Protein AF-A0A9E5EZ64-F1 (afdb_monomer)

Sequence (72 aa):
KKFAVYVKNDKGNIIKVNFGDPNMEIKRDDPERRKNYRARHNCSSPGPKWKANYWSCKMWSAKSVSDILKKK

Radius of gyration: 12.45 Å; Cα contacts (8 Å, |Δi|>4): 80; chains: 1; bounding box: 28×24×30 Å

Secondary structure (DSSP, 8-state):
--EEEEEE-TTS-EEEEEE--TT-----SSHHHHHHHHHHTTTTS---TTSHHHHHHHHTSSS-HHHHHHT-

pLDDT: mean 87.52, std 7.15, range [53.5, 93.88]

Solvent-accessible surface area (backbone atoms only — not comparable to full-atom values): 4380 Å² total; per-residue (Å²): 105,53,50,76,49,80,28,64,39,98,86,68,48,78,42,78,44,80,40,66,46,71,94,58,78,85,60,44,83,41,65,64,56,25,52,55,50,39,66,76,61,44,48,91,70,36,65,57,82,65,41,65,54,27,52,52,45,56,48,51,34,97,56,52,58,66,60,62,58,69,75,105

Structure (mmCIF, N/CA/C/O backbone):
data_AF-A0A9E5EZ64-F1
#
_entry.id   AF-A0A9E5EZ64-F1
#
loop_
_atom_site.group_PDB
_atom_site.id
_atom_site.type_symbol
_atom_site.label_atom_id
_atom_site.label_alt_id
_atom_site.label_comp_id
_atom_site.label_asym_id
_atom_site.label_entity_id
_atom_site.label_seq_id
_atom_site.pdbx_PDB_ins_code
_atom_site.Cartn_x
_atom_site.Cartn_y
_atom_site.Cartn_z
_atom_site.occupancy
_atom_site.B_iso_or_equiv
_atom_site.auth_seq_id
_atom_site.auth_comp_id
_atom_site.auth_asym_id
_atom_site.auth_atom_id
_atom_site.pdbx_PDB_model_num
ATOM 1 N N . LYS A 1 1 ? 8.532 8.437 8.282 1.00 64.75 1 LYS A N 1
ATOM 2 C CA . LYS A 1 1 ? 7.366 7.746 7.670 1.00 64.75 1 LYS A CA 1
ATOM 3 C C . LYS A 1 1 ? 6.791 8.577 6.525 1.00 64.75 1 LYS A C 1
ATOM 5 O O . LYS A 1 1 ? 6.498 9.740 6.762 1.00 64.75 1 LYS A O 1
ATOM 10 N N . LYS A 1 2 ? 6.567 7.996 5.341 1.00 81.00 2 LYS A N 1
ATOM 11 C CA . LYS A 1 2 ? 6.079 8.734 4.159 1.00 81.00 2 LYS A CA 1
ATOM 12 C C . LYS A 1 2 ? 4.572 9.018 4.187 1.00 81.00 2 LYS A C 1
ATOM 14 O O . LYS A 1 2 ? 4.164 10.146 3.951 1.00 81.00 2 LYS A O 1
ATOM 19 N N . PHE A 1 3 ? 3.734 8.025 4.502 1.00 86.44 3 PHE A N 1
ATOM 20 C CA . PHE A 1 3 ? 2.275 8.217 4.586 1.00 86.44 3 PHE A CA 1
ATOM 21 C C . PHE A 1 3 ? 1.580 7.161 5.463 1.00 86.44 3 PHE A C 1
ATOM 23 O O . PHE A 1 3 ? 2.157 6.131 5.824 1.00 86.44 3 PHE A O 1
ATOM 30 N N . ALA A 1 4 ? 0.342 7.453 5.875 1.00 88.88 4 ALA A N 1
ATOM 31 C CA . ALA A 1 4 ? -0.504 6.601 6.715 1.00 88.88 4 ALA A CA 1
ATOM 32 C C . ALA A 1 4 ? -1.713 6.085 5.939 1.00 88.88 4 ALA A C 1
ATOM 34 O O . ALA A 1 4 ? -2.270 6.825 5.134 1.00 88.88 4 ALA A O 1
ATOM 35 N N . VAL A 1 5 ? -2.198 4.896 6.284 1.00 90.50 5 VAL A N 1
ATOM 36 C CA . VAL A 1 5 ? -3.559 4.480 5.939 1.00 90.50 5 VAL A CA 1
ATOM 37 C C . VAL A 1 5 ? -4.326 4.164 7.214 1.00 90.50 5 VAL A C 1
ATOM 39 O O . VAL A 1 5 ? -3.863 3.380 8.037 1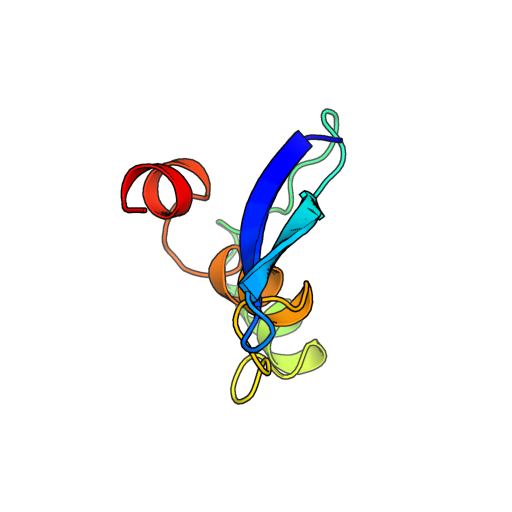.00 90.50 5 VAL A O 1
ATOM 42 N N . TYR A 1 6 ? -5.508 4.756 7.357 1.00 90.81 6 TYR A N 1
ATOM 43 C CA . TYR A 1 6 ? -6.449 4.453 8.433 1.00 90.81 6 TYR A CA 1
ATOM 44 C C . TYR A 1 6 ? -7.512 3.495 7.906 1.00 90.81 6 TYR A C 1
ATOM 46 O O . TYR A 1 6 ? -8.135 3.768 6.880 1.00 90.81 6 TYR A O 1
ATOM 54 N N . VAL A 1 7 ? -7.684 2.344 8.545 1.00 91.12 7 VAL A N 1
ATOM 55 C CA . VAL A 1 7 ? -8.595 1.280 8.105 1.00 91.12 7 VAL A CA 1
ATOM 56 C C . VAL A 1 7 ? -9.353 0.708 9.281 1.00 91.12 7 VAL A C 1
ATOM 58 O O . VAL A 1 7 ? -8.753 0.377 10.294 1.00 91.12 7 VAL A O 1
ATOM 61 N N . LYS A 1 8 ? -10.664 0.545 9.126 1.00 91.00 8 LYS A N 1
ATOM 62 C CA . LYS A 1 8 ? -11.489 -0.170 10.095 1.00 91.00 8 LYS A CA 1
ATOM 63 C C . LYS A 1 8 ? -11.305 -1.678 9.894 1.00 91.00 8 LYS A C 1
ATOM 65 O O . LYS A 1 8 ? -11.323 -2.143 8.753 1.00 91.00 8 LYS A O 1
ATOM 70 N N . ASN A 1 9 ? -11.067 -2.418 10.972 1.00 88.94 9 ASN A N 1
ATOM 71 C CA . ASN A 1 9 ? -11.080 -3.882 10.953 1.00 88.94 9 ASN A CA 1
ATOM 72 C C . ASN A 1 9 ? -12.502 -4.422 11.199 1.00 88.94 9 ASN A C 1
ATOM 74 O O . ASN A 1 9 ? -13.405 -3.659 11.547 1.00 88.94 9 ASN A O 1
ATOM 78 N N . ASP A 1 10 ? -12.688 -5.736 11.079 1.00 88.88 10 ASP A N 1
ATOM 79 C CA . ASP A 1 10 ? -13.992 -6.384 11.311 1.00 88.88 10 ASP A CA 1
ATOM 80 C C . ASP A 1 10 ? -14.523 -6.192 12.739 1.00 88.88 10 ASP A C 1
ATOM 82 O O . ASP A 1 10 ? -15.726 -6.179 12.966 1.00 88.88 10 ASP A O 1
ATOM 86 N N . LYS A 1 11 ? -13.628 -5.967 13.709 1.00 89.88 11 LYS A N 1
ATOM 87 C CA . LYS A 1 11 ? -13.966 -5.667 15.111 1.00 89.88 11 LYS A CA 1
ATOM 88 C C . LYS A 1 11 ? -14.318 -4.192 15.339 1.00 89.88 11 LYS A C 1
ATOM 90 O O . LYS A 1 11 ? -14.380 -3.732 16.473 1.00 89.88 11 LYS A O 1
ATOM 95 N N . GLY A 1 12 ? -14.438 -3.407 14.273 1.00 90.94 12 GLY A N 1
ATOM 96 C CA . GLY A 1 12 ? -14.786 -1.994 14.318 1.00 90.94 12 GLY A CA 1
ATOM 97 C C . GLY A 1 12 ? -13.684 -1.034 14.778 1.00 90.94 12 GLY A C 1
ATOM 98 O O . GLY A 1 12 ? -13.932 0.166 14.861 1.00 90.94 12 GLY A O 1
ATOM 99 N N . ASN A 1 13 ? -12.468 -1.519 15.018 1.00 92.62 13 ASN A N 1
ATOM 100 C CA . ASN A 1 13 ? -11.333 -0.712 15.457 1.00 92.62 13 ASN A CA 1
ATOM 101 C C . ASN A 1 13 ? -10.649 -0.039 14.260 1.00 92.62 13 ASN A C 1
ATOM 103 O O . ASN A 1 13 ? -10.439 -0.672 13.221 1.00 92.62 13 ASN A O 1
ATOM 107 N N . ILE A 1 14 ? -10.242 1.224 14.418 1.00 92.38 14 ILE A N 1
ATOM 108 C CA . ILE A 1 14 ? -9.440 1.938 13.418 1.00 92.38 14 ILE A CA 1
ATOM 109 C C . ILE A 1 14 ? -7.968 1.580 13.613 1.00 92.38 14 ILE A C 1
ATOM 111 O O . ILE A 1 14 ? -7.337 1.949 14.597 1.00 92.38 14 ILE A O 1
ATOM 115 N N . ILE A 1 15 ? -7.403 0.888 12.631 1.00 92.31 15 ILE A N 1
ATOM 116 C CA . ILE A 1 15 ? -5.986 0.555 12.559 1.00 92.31 15 ILE A CA 1
ATOM 117 C C . ILE A 1 15 ? -5.280 1.589 11.687 1.00 92.31 15 ILE A C 1
ATOM 119 O O . ILE A 1 15 ? -5.654 1.828 10.535 1.00 92.31 15 ILE A O 1
ATOM 123 N N . LYS A 1 16 ? -4.221 2.184 12.235 1.00 91.69 16 LYS A N 1
ATOM 124 C CA . LYS A 1 16 ? -3.299 3.056 11.507 1.00 91.69 16 LYS A CA 1
ATOM 125 C C . LYS A 1 16 ? -2.111 2.235 11.022 1.00 91.69 16 LYS A C 1
ATOM 127 O O . LYS A 1 16 ? -1.312 1.763 11.824 1.00 91.69 16 LYS A O 1
ATOM 132 N N . VAL A 1 17 ? -1.966 2.103 9.708 1.00 89.75 17 VAL A N 1
ATOM 133 C CA . VAL A 1 17 ? -0.822 1.431 9.086 1.00 89.75 17 VAL A CA 1
ATOM 134 C C . VAL A 1 17 ? 0.130 2.473 8.514 1.00 89.75 17 VAL A C 1
ATOM 136 O O . VAL A 1 17 ? -0.282 3.406 7.820 1.00 89.75 17 VAL A O 1
ATOM 139 N N . ASN A 1 18 ? 1.412 2.337 8.839 1.00 90.50 18 ASN A N 1
ATOM 140 C CA . ASN A 1 18 ? 2.449 3.290 8.478 1.00 90.50 18 ASN A CA 1
ATOM 141 C C . ASN A 1 18 ? 3.298 2.748 7.324 1.00 90.50 18 ASN A C 1
ATOM 143 O O . ASN A 1 18 ? 3.728 1.602 7.394 1.00 90.50 18 ASN A O 1
ATOM 147 N N . PHE A 1 19 ? 3.570 3.565 6.301 1.00 89.00 19 PHE A N 1
ATOM 148 C CA . PHE A 1 19 ? 4.345 3.134 5.137 1.00 89.00 19 PHE A CA 1
ATOM 149 C C . PHE A 1 19 ? 5.469 4.094 4.770 1.00 89.00 19 PHE A C 1
ATOM 151 O O . PHE A 1 19 ? 5.310 5.320 4.810 1.00 89.00 19 PHE A O 1
ATOM 158 N N . GLY A 1 20 ? 6.568 3.475 4.333 1.00 84.69 20 GLY A N 1
ATOM 159 C CA . GLY A 1 20 ? 7.694 4.109 3.666 1.00 84.69 20 GLY A CA 1
ATOM 160 C C . GLY A 1 20 ? 8.541 5.011 4.552 1.00 84.69 20 GLY A C 1
ATOM 161 O O . GLY A 1 20 ? 8.145 5.433 5.644 1.00 84.69 20 GLY A O 1
ATOM 162 N N . ASP A 1 21 ? 9.693 5.363 4.004 1.00 85.44 21 ASP A N 1
ATOM 163 C CA . ASP A 1 21 ? 10.558 6.415 4.512 1.00 85.44 21 ASP A CA 1
ATOM 164 C C . ASP A 1 21 ? 10.359 7.698 3.674 1.00 85.44 21 ASP A C 1
ATOM 166 O O . ASP A 1 21 ? 10.176 7.580 2.458 1.00 85.44 21 ASP A O 1
ATOM 170 N N . PRO A 1 22 ? 10.319 8.910 4.266 1.00 84.06 22 PRO A N 1
ATOM 171 C CA . PRO A 1 22 ? 10.156 10.157 3.518 1.00 84.06 22 PRO A CA 1
ATOM 172 C C . PRO A 1 22 ? 11.251 10.364 2.470 1.00 84.06 22 PRO A C 1
ATOM 174 O O . PRO A 1 22 ? 10.963 10.898 1.403 1.00 84.06 22 PRO A O 1
ATOM 177 N N . ASN A 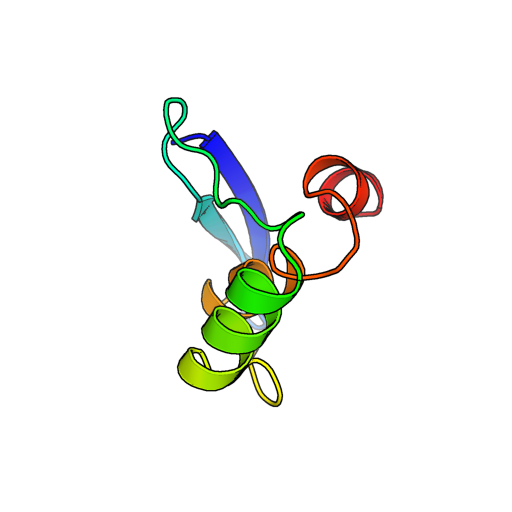1 23 ? 12.460 9.873 2.746 1.00 86.06 23 ASN A N 1
ATOM 178 C CA . ASN A 1 23 ? 13.640 10.052 1.908 1.00 86.06 23 ASN A CA 1
ATOM 179 C C . ASN A 1 23 ? 13.816 8.924 0.882 1.00 86.06 23 ASN A C 1
ATOM 181 O O . ASN A 1 23 ? 14.766 8.942 0.105 1.00 86.06 23 ASN A O 1
ATOM 185 N N . ME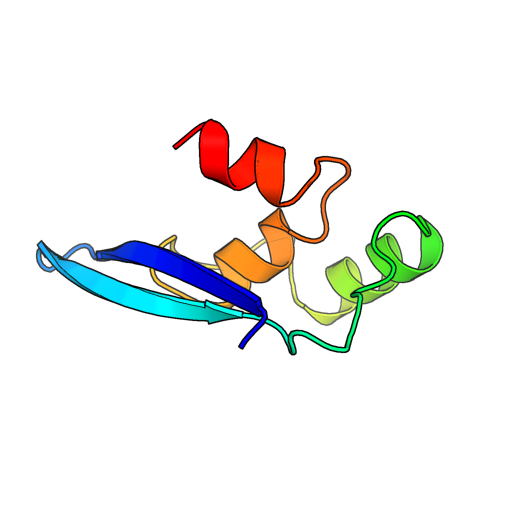T A 1 24 ? 12.915 7.933 0.861 1.00 83.50 24 MET A N 1
ATOM 186 C CA . MET A 1 24 ? 12.996 6.802 -0.062 1.00 83.50 24 MET A CA 1
ATOM 187 C C . MET A 1 24 ? 11.775 6.705 -0.975 1.00 83.50 24 MET A C 1
ATOM 189 O O . MET A 1 24 ? 10.621 6.972 -0.609 1.00 83.50 24 MET A O 1
ATOM 193 N N . GLU A 1 25 ? 12.031 6.253 -2.197 1.00 82.31 25 GLU A N 1
ATOM 194 C CA . GLU A 1 25 ? 11.009 5.913 -3.173 1.00 82.31 25 GLU A CA 1
ATOM 195 C C . GLU A 1 25 ? 11.055 4.425 -3.515 1.00 82.31 25 GLU A C 1
ATOM 197 O O . GLU A 1 25 ? 12.116 3.827 -3.673 1.00 82.31 25 GLU A O 1
ATOM 202 N N . ILE A 1 26 ? 9.873 3.824 -3.643 1.00 80.19 26 ILE A N 1
ATOM 203 C CA . ILE A 1 26 ? 9.713 2.388 -3.887 1.00 80.19 26 ILE A CA 1
ATOM 204 C C . ILE A 1 26 ? 9.913 1.984 -5.358 1.00 80.19 26 ILE A C 1
ATOM 206 O O . ILE A 1 26 ? 9.653 0.837 -5.681 1.00 80.19 26 ILE A O 1
ATOM 210 N N . LYS A 1 27 ? 10.370 2.884 -6.243 1.00 84.94 27 LYS A N 1
ATOM 211 C CA . LYS A 1 27 ? 10.620 2.646 -7.686 1.00 84.94 27 LYS A CA 1
ATOM 212 C C . LYS A 1 27 ? 9.579 1.719 -8.342 1.00 84.94 27 LYS A C 1
ATOM 214 O O . LYS A 1 27 ? 9.907 0.687 -8.921 1.00 84.94 27 LYS A O 1
ATOM 219 N N . ARG A 1 28 ? 8.297 2.033 -8.123 1.00 85.00 28 ARG A N 1
ATOM 220 C CA . ARG A 1 28 ? 7.129 1.225 -8.548 1.00 85.00 28 ARG A CA 1
ATOM 221 C C . ARG A 1 28 ? 6.762 1.417 -10.025 1.00 85.00 28 ARG A C 1
ATOM 223 O O . ARG A 1 28 ? 5.922 0.688 -10.554 1.00 85.00 28 ARG A O 1
ATOM 230 N N . ASP A 1 29 ? 7.294 2.481 -10.609 1.00 85.38 29 ASP A N 1
ATOM 231 C CA . ASP A 1 29 ? 7.259 2.854 -12.019 1.00 85.38 29 ASP A CA 1
ATOM 232 C C . ASP A 1 29 ? 8.040 1.854 -12.876 1.00 85.38 29 ASP A C 1
ATOM 234 O O . ASP A 1 29 ? 7.605 1.529 -13.977 1.00 85.38 29 ASP A O 1
ATOM 238 N N . ASP A 1 30 ? 9.104 1.277 -12.316 1.00 90.69 30 ASP A N 1
ATOM 239 C CA . ASP A 1 30 ? 9.830 0.155 -12.896 1.00 90.69 30 ASP A CA 1
ATOM 240 C C . ASP A 1 30 ? 8.948 -1.122 -12.896 1.00 90.69 30 ASP A C 1
ATOM 242 O O . ASP A 1 30 ? 8.598 -1.666 -11.832 1.00 90.69 30 ASP A O 1
ATOM 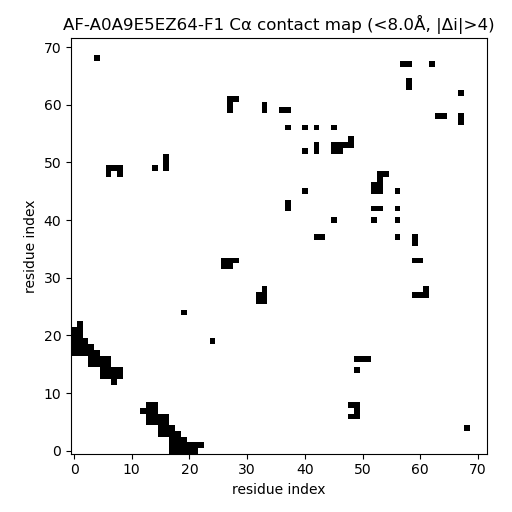246 N N . PRO A 1 31 ? 8.550 -1.621 -14.084 1.00 91.38 31 PRO A N 1
ATOM 247 C CA . PRO A 1 31 ? 7.648 -2.760 -14.200 1.00 91.38 31 PRO A CA 1
ATOM 248 C C . PRO A 1 31 ? 8.281 -4.065 -13.709 1.00 91.38 31 PRO A C 1
ATOM 250 O O . PRO A 1 31 ? 7.555 -4.931 -13.207 1.00 91.38 31 PRO A O 1
ATOM 253 N N . GLU A 1 32 ? 9.602 -4.204 -13.814 1.00 92.88 32 GLU A N 1
ATOM 254 C CA . GLU A 1 32 ? 10.332 -5.388 -13.379 1.00 92.88 32 GLU A CA 1
ATOM 255 C C . GLU A 1 32 ? 10.382 -5.444 -11.852 1.00 92.88 32 GLU A C 1
ATOM 257 O O . GLU A 1 32 ? 9.973 -6.442 -11.250 1.00 92.88 32 GLU A O 1
ATOM 262 N N . ARG A 1 33 ? 10.748 -4.333 -11.200 1.00 92.25 33 ARG A N 1
ATOM 263 C CA . ARG A 1 33 ? 10.702 -4.227 -9.729 1.00 92.25 33 ARG A CA 1
ATOM 264 C C . ARG A 1 33 ? 9.309 -4.498 -9.196 1.00 92.25 33 ARG A C 1
ATOM 266 O O . ARG A 1 33 ? 9.150 -5.227 -8.215 1.00 92.25 33 ARG A O 1
ATOM 273 N N . ARG A 1 34 ? 8.289 -3.956 -9.861 1.00 92.19 34 ARG A N 1
ATOM 274 C CA . ARG A 1 34 ? 6.892 -4.186 -9.496 1.00 92.19 34 ARG A CA 1
ATOM 275 C C . ARG A 1 34 ? 6.506 -5.655 -9.606 1.00 92.19 34 ARG A C 1
ATOM 277 O O . ARG A 1 34 ? 5.874 -6.179 -8.689 1.00 92.19 34 ARG A O 1
ATOM 284 N N . LYS A 1 35 ? 6.879 -6.330 -10.695 1.00 91.56 35 LYS A N 1
ATOM 285 C CA . LYS A 1 35 ? 6.629 -7.767 -10.874 1.00 91.56 35 LYS A CA 1
ATOM 286 C C . LYS A 1 35 ? 7.331 -8.582 -9.782 1.00 91.56 35 LYS A C 1
ATOM 288 O O . LYS A 1 35 ? 6.679 -9.390 -9.123 1.00 91.56 35 LYS A O 1
ATOM 293 N N . ASN A 1 36 ? 8.608 -8.303 -9.532 1.00 92.94 36 ASN A N 1
ATOM 294 C CA . ASN A 1 36 ? 9.428 -9.012 -8.549 1.00 92.94 36 ASN A CA 1
ATOM 295 C C . ASN A 1 36 ? 8.905 -8.834 -7.119 1.00 92.94 36 ASN A C 1
ATOM 297 O O . ASN A 1 36 ? 8.776 -9.810 -6.379 1.00 92.94 36 ASN A O 1
ATOM 301 N N . TYR A 1 37 ? 8.533 -7.608 -6.738 1.00 93.06 37 TYR A N 1
ATOM 302 C CA . TYR A 1 37 ? 7.917 -7.345 -5.440 1.00 93.06 37 TYR A CA 1
ATOM 303 C C . TYR A 1 37 ? 6.626 -8.151 -5.276 1.00 93.06 37 TYR A C 1
ATOM 305 O O . TYR A 1 37 ? 6.446 -8.876 -4.298 1.00 93.06 37 TYR A O 1
ATOM 313 N N . ARG A 1 38 ? 5.728 -8.070 -6.263 1.00 92.56 38 ARG A N 1
ATOM 314 C CA . ARG A 1 38 ? 4.427 -8.745 -6.197 1.00 92.56 38 ARG A CA 1
ATOM 315 C C . ARG A 1 38 ? 4.549 -10.264 -6.101 1.00 92.56 38 ARG A C 1
ATOM 317 O O . ARG A 1 38 ? 3.752 -10.868 -5.384 1.00 92.56 38 ARG A O 1
ATOM 324 N N . ALA A 1 39 ? 5.533 -10.850 -6.784 1.00 92.69 39 ALA A N 1
ATOM 325 C CA . ALA A 1 39 ? 5.821 -12.280 -6.725 1.00 92.69 39 ALA A CA 1
ATOM 326 C C . ALA A 1 39 ? 6.302 -12.708 -5.330 1.00 92.69 39 ALA A C 1
ATOM 328 O O . ALA A 1 39 ? 5.804 -13.680 -4.773 1.00 92.69 39 ALA A O 1
ATOM 329 N N . ARG A 1 40 ? 7.214 -11.941 -4.724 1.00 93.88 40 ARG A N 1
ATOM 330 C CA . ARG A 1 40 ? 7.783 -12.255 -3.403 1.00 93.88 40 ARG A CA 1
ATOM 331 C C . ARG A 1 40 ? 6.830 -12.020 -2.232 1.00 93.88 40 ARG A C 1
ATOM 333 O O . ARG A 1 40 ? 6.995 -12.631 -1.184 1.00 93.88 40 ARG A O 1
ATOM 340 N N . HIS A 1 41 ? 5.866 -11.115 -2.387 1.00 91.81 41 HIS A N 1
ATOM 341 C CA . HIS A 1 41 ? 4.988 -10.667 -1.298 1.00 91.81 41 HIS A CA 1
ATOM 342 C C . HIS A 1 41 ? 3.567 -11.248 -1.355 1.00 91.81 41 HIS A C 1
ATOM 344 O O . HIS A 1 41 ? 2.663 -10.748 -0.681 1.00 91.81 41 HIS A O 1
ATOM 350 N N . ASN A 1 42 ? 3.361 -12.315 -2.137 1.00 89.38 42 ASN A N 1
ATOM 351 C CA . ASN A 1 42 ? 2.077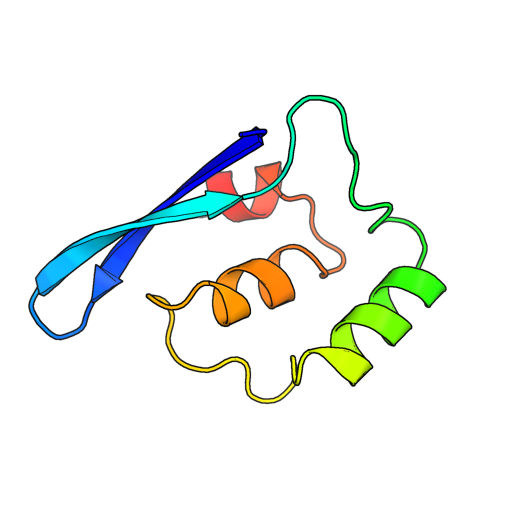 -13.010 -2.261 1.00 89.38 42 ASN A CA 1
ATOM 352 C C . ASN A 1 42 ? 0.912 -12.048 -2.570 1.00 89.38 42 ASN A C 1
ATOM 354 O O . ASN A 1 42 ? -0.157 -12.089 -1.958 1.00 89.38 42 ASN A O 1
ATOM 358 N N . CYS A 1 43 ? 1.128 -11.128 -3.516 1.00 91.94 43 CYS A N 1
ATOM 359 C CA . CYS A 1 43 ? 0.133 -10.106 -3.838 1.00 91.94 43 CYS A CA 1
ATOM 360 C C . CYS A 1 43 ? -1.102 -10.636 -4.587 1.00 91.94 43 CYS A C 1
ATOM 362 O O . CYS A 1 43 ? -2.020 -9.857 -4.849 1.00 91.94 43 CYS A O 1
ATOM 364 N N . SER A 1 44 ? -1.130 -11.927 -4.931 1.00 89.19 44 SER A N 1
ATOM 365 C CA . SER A 1 44 ? -2.313 -12.657 -5.403 1.00 89.19 44 SER A CA 1
ATOM 366 C C . SER A 1 44 ? -3.322 -12.905 -4.277 1.00 89.19 44 SER A C 1
ATOM 368 O O . SER A 1 44 ? -4.521 -12.819 -4.517 1.00 89.19 44 SER A O 1
ATOM 370 N N . SER A 1 45 ? -2.854 -13.133 -3.046 1.00 91.69 45 SER A N 1
ATOM 371 C CA . SER A 1 45 ? -3.695 -13.303 -1.856 1.00 91.69 45 SER A CA 1
ATOM 372 C C . SER A 1 45 ? -3.140 -12.490 -0.678 1.00 91.69 45 SER A C 1
ATOM 374 O O . SER A 1 45 ? -2.624 -13.044 0.297 1.00 91.69 45 SER A O 1
ATOM 376 N N . PRO A 1 46 ? -3.233 -11.147 -0.731 1.00 91.19 46 PRO A N 1
ATOM 377 C CA . PRO A 1 46 ? -2.521 -10.273 0.197 1.00 91.19 46 PRO A CA 1
ATOM 378 C C . PRO A 1 46 ? -3.180 -10.153 1.585 1.00 91.19 46 PRO A C 1
ATOM 380 O O . PRO A 1 46 ? -2.682 -9.422 2.447 1.00 91.19 46 PRO A O 1
ATOM 383 N N . GLY A 1 47 ? -4.284 -10.871 1.812 1.00 91.69 47 GLY A N 1
ATOM 384 C CA . GLY A 1 47 ? -5.028 -10.879 3.066 1.00 91.69 47 GLY A CA 1
ATOM 385 C C . GLY A 1 47 ? -5.972 -9.679 3.237 1.00 91.69 47 GLY A C 1
ATOM 386 O O . GLY A 1 47 ? -6.270 -8.964 2.276 1.00 91.69 47 GLY A O 1
ATOM 387 N N . PRO A 1 48 ? -6.483 -9.458 4.459 1.00 92.00 48 PRO A N 1
ATOM 388 C CA . PRO A 1 48 ? -7.538 -8.483 4.704 1.00 92.00 48 PRO A CA 1
ATOM 389 C C . PRO A 1 48 ? -7.061 -7.026 4.661 1.00 92.00 48 PRO A C 1
ATOM 391 O O . PRO A 1 48 ? -5.900 -6.709 4.932 1.00 92.00 48 PRO A O 1
ATOM 394 N N . LYS A 1 49 ? -8.005 -6.106 4.410 1.00 88.81 49 LYS A N 1
ATOM 395 C CA . LYS A 1 49 ? -7.752 -4.660 4.246 1.00 88.81 49 LYS A CA 1
ATOM 396 C C . LYS A 1 49 ? -7.101 -3.990 5.455 1.00 88.81 49 LYS A C 1
ATOM 398 O O . LYS A 1 49 ? -6.516 -2.930 5.294 1.00 88.81 49 LYS A O 1
ATOM 403 N N . TRP A 1 50 ? -7.191 -4.539 6.660 1.00 88.56 50 TRP A N 1
ATOM 404 C CA . TRP A 1 50 ? -6.558 -3.946 7.847 1.00 88.56 50 TRP A CA 1
ATOM 405 C C . TRP A 1 50 ? -5.126 -4.440 8.101 1.00 88.56 50 TRP A C 1
ATOM 407 O O . TRP A 1 50 ? -4.516 -4.071 9.103 1.00 88.56 50 TRP A O 1
ATOM 417 N N . LYS A 1 51 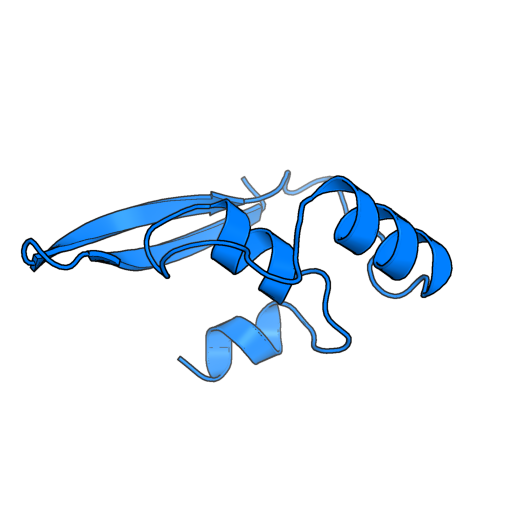? -4.565 -5.264 7.207 1.00 90.56 51 LYS A N 1
ATOM 418 C CA . LYS A 1 51 ? -3.165 -5.705 7.260 1.00 90.56 51 LYS A CA 1
ATOM 419 C C . LYS A 1 51 ? -2.292 -4.876 6.324 1.00 90.56 51 LYS A C 1
ATOM 421 O O . LYS A 1 51 ? -2.737 -4.397 5.283 1.00 90.56 51 LYS A O 1
ATOM 426 N N . ALA A 1 52 ? -1.016 -4.741 6.684 1.00 91.88 52 ALA A N 1
ATOM 427 C CA . ALA A 1 52 ? -0.064 -3.957 5.905 1.00 91.88 52 ALA A CA 1
ATOM 428 C C . ALA A 1 52 ? 0.161 -4.522 4.495 1.00 91.88 52 ALA A C 1
ATOM 430 O O . ALA A 1 52 ? 0.215 -3.750 3.542 1.00 91.88 52 ALA A O 1
ATOM 431 N N . ASN A 1 53 ? 0.210 -5.853 4.350 1.00 93.44 53 ASN A N 1
ATOM 432 C CA . ASN A 1 53 ? 0.481 -6.501 3.065 1.00 93.44 53 ASN A CA 1
ATOM 433 C C . ASN A 1 53 ? -0.542 -6.132 1.980 1.00 93.44 53 ASN A C 1
ATOM 435 O O . ASN A 1 53 ? -0.159 -5.814 0.857 1.00 93.44 53 ASN A O 1
ATOM 439 N N . TYR A 1 54 ? -1.830 -6.069 2.335 1.00 92.88 54 TYR A N 1
ATOM 440 C CA . TYR A 1 54 ? -2.891 -5.616 1.432 1.00 92.88 54 TYR A CA 1
ATOM 441 C C . TYR A 1 54 ? -2.566 -4.263 0.793 1.00 92.88 54 TYR A C 1
ATOM 443 O O . TYR A 1 54 ? -2.613 -4.100 -0.429 1.00 92.88 54 TYR A O 1
ATOM 451 N N . TRP A 1 55 ? -2.195 -3.289 1.620 1.00 92.00 55 TRP A N 1
ATOM 452 C CA . TRP A 1 55 ? -1.885 -1.942 1.159 1.00 92.00 55 TRP A CA 1
ATOM 453 C C . TRP A 1 55 ? -0.559 -1.876 0.417 1.00 92.00 55 TRP A C 1
ATOM 455 O O . TRP A 1 55 ? -0.512 -1.230 -0.626 1.00 92.00 55 TRP A O 1
ATOM 465 N N . SER A 1 56 ? 0.470 -2.592 0.874 1.00 91.94 56 SER A N 1
ATOM 466 C CA . SER A 1 56 ? 1.737 -2.699 0.148 1.00 91.94 56 SER A CA 1
ATOM 467 C C . SER A 1 56 ? 1.522 -3.230 -1.269 1.00 91.94 56 SER A C 1
ATOM 469 O O . SER A 1 56 ? 1.936 -2.598 -2.237 1.00 91.94 56 SER A O 1
ATOM 471 N N . CYS A 1 57 ? 0.782 -4.328 -1.423 1.00 93.00 57 CYS A N 1
ATOM 472 C CA . CYS A 1 57 ? 0.452 -4.895 -2.728 1.00 93.00 57 CYS A CA 1
ATOM 473 C C . CYS A 1 57 ? -0.394 -3.958 -3.601 1.00 93.00 57 CYS A C 1
ATOM 475 O O . CYS A 1 57 ? -0.254 -3.964 -4.827 1.00 93.00 57 CYS A O 1
ATOM 477 N N . LYS A 1 58 ? -1.249 -3.130 -2.987 1.00 90.38 58 LYS A N 1
ATOM 478 C CA . LYS A 1 58 ? -2.015 -2.093 -3.689 1.00 90.38 58 LYS A CA 1
ATOM 479 C C . LYS A 1 58 ? -1.118 -0.946 -4.167 1.00 90.38 58 LYS A C 1
ATOM 481 O O . LYS A 1 58 ? -1.305 -0.458 -5.277 1.00 90.38 58 LYS A O 1
ATOM 486 N N . MET A 1 59 ? -0.146 -0.529 -3.357 1.00 89.62 59 MET A N 1
ATOM 487 C CA . MET A 1 59 ? 0.810 0.544 -3.674 1.00 89.62 59 MET A CA 1
ATOM 488 C C . MET A 1 59 ? 1.821 0.119 -4.738 1.00 89.62 59 MET A C 1
ATOM 490 O O . MET A 1 59 ? 2.195 0.925 -5.585 1.00 89.62 59 MET A O 1
ATOM 494 N N . TRP A 1 60 ? 2.182 -1.162 -4.758 1.00 91.06 60 TRP A N 1
ATOM 495 C CA . TRP A 1 60 ? 2.936 -1.810 -5.831 1.00 91.06 60 TRP A CA 1
ATOM 496 C C . TRP A 1 60 ? 2.033 -2.222 -7.009 1.00 91.06 60 TRP A C 1
ATOM 498 O O . TRP A 1 60 ? 2.151 -3.314 -7.566 1.00 91.06 60 TRP A O 1
ATOM 508 N N . SER A 1 61 ? 1.103 -1.344 -7.393 1.00 86.38 61 SER A N 1
ATOM 509 C CA . SER A 1 61 ? 0.296 -1.461 -8.614 1.00 8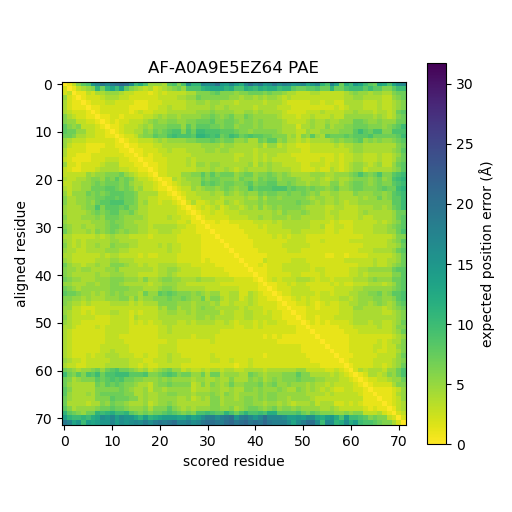6.38 61 SER A CA 1
ATOM 510 C C . SER A 1 61 ? 0.681 -0.371 -9.621 1.00 86.38 61 SER A C 1
ATOM 512 O O . SER A 1 61 ? 1.555 0.453 -9.362 1.00 86.38 61 SER A O 1
ATOM 514 N N . ALA A 1 62 ? 0.041 -0.358 -10.793 1.00 81.12 62 ALA A N 1
ATOM 515 C CA . ALA A 1 62 ? 0.288 0.671 -11.805 1.00 81.12 62 ALA A CA 1
ATOM 516 C C . ALA A 1 62 ? -0.135 2.086 -11.363 1.00 81.12 62 ALA A C 1
ATOM 518 O O . ALA A 1 62 ? 0.402 3.071 -11.860 1.00 81.12 62 ALA A O 1
ATOM 519 N N . LYS A 1 63 ? -1.069 2.203 -10.411 1.00 83.44 63 LYS A N 1
ATOM 520 C CA . LYS A 1 63 ? -1.612 3.495 -9.962 1.00 83.44 63 LYS A CA 1
ATOM 521 C C . LYS A 1 63 ? -0.706 4.167 -8.940 1.00 83.44 63 LYS A C 1
ATOM 523 O O . LYS A 1 63 ? -0.043 3.484 -8.157 1.00 83.44 63 LYS A O 1
ATOM 528 N N . SER A 1 64 ? -0.700 5.502 -8.926 1.00 83.88 64 SER A N 1
ATOM 529 C CA . SER A 1 64 ? 0.053 6.248 -7.920 1.00 83.88 64 SER A CA 1
ATOM 530 C C . SER A 1 64 ? -0.519 6.067 -6.521 1.00 83.88 64 SER A C 1
ATOM 532 O O . SER A 1 64 ? -1.720 5.864 -6.344 1.00 83.88 64 SER A O 1
ATOM 534 N N . VAL A 1 65 ? 0.354 6.125 -5.509 1.00 82.75 65 VAL A N 1
ATOM 535 C CA . VAL A 1 65 ? -0.073 6.059 -4.104 1.00 82.75 65 VAL A CA 1
ATOM 536 C C . VAL A 1 65 ? -1.063 7.187 -3.812 1.00 82.75 65 VAL A C 1
ATOM 538 O O . VAL A 1 65 ? -2.086 6.947 -3.179 1.00 82.75 65 VAL A O 1
ATOM 541 N N . SER A 1 66 ? -0.814 8.381 -4.349 1.00 81.94 66 SER A N 1
ATOM 542 C CA . SER A 1 66 ? -1.718 9.526 -4.243 1.00 81.94 66 SER A CA 1
ATOM 543 C C . SER A 1 66 ? -3.105 9.217 -4.811 1.00 81.94 66 SER A C 1
ATOM 545 O O . SER A 1 66 ? -4.098 9.460 -4.133 1.00 81.94 66 SER A O 1
ATOM 547 N N . ASP A 1 67 ? -3.195 8.605 -5.994 1.00 84.38 67 ASP A N 1
ATOM 548 C CA . ASP A 1 67 ? -4.487 8.239 -6.596 1.00 84.38 67 ASP A CA 1
ATOM 549 C C . ASP A 1 67 ? -5.199 7.144 -5.801 1.00 84.38 67 ASP A C 1
ATOM 551 O O . ASP A 1 67 ? -6.421 7.149 -5.667 1.00 84.38 67 ASP A O 1
ATOM 555 N N . ILE A 1 68 ? -4.441 6.198 -5.241 1.00 84.19 68 ILE A N 1
ATOM 556 C CA . ILE A 1 68 ? -4.977 5.127 -4.395 1.00 84.19 68 ILE A CA 1
ATOM 557 C C . ILE A 1 68 ? -5.582 5.688 -3.103 1.00 84.19 68 ILE A C 1
ATOM 559 O O . ILE A 1 68 ? -6.578 5.141 -2.624 1.00 84.19 68 ILE A O 1
ATOM 563 N N . LEU A 1 69 ? -4.975 6.733 -2.535 1.00 81.75 69 LEU A N 1
ATOM 564 C CA . LEU A 1 69 ? -5.415 7.356 -1.287 1.00 81.75 69 LEU A CA 1
ATOM 565 C C . LEU A 1 69 ? -6.542 8.373 -1.497 1.00 81.75 69 LEU A C 1
ATOM 567 O O . LEU A 1 69 ? -7.419 8.448 -0.647 1.00 81.75 69 LEU A O 1
ATOM 571 N N . LYS A 1 70 ? -6.559 9.102 -2.622 1.00 76.62 70 LYS A N 1
ATOM 572 C CA . LYS A 1 70 ? -7.639 10.044 -2.976 1.00 76.62 70 LYS A CA 1
ATOM 573 C C . LYS A 1 70 ? -8.965 9.352 -3.287 1.00 76.62 70 LYS A C 1
ATOM 575 O O . LYS A 1 70 ? -10.019 9.951 -3.139 1.00 76.62 70 LYS A O 1
ATOM 580 N N . LYS A 1 71 ? -8.920 8.100 -3.749 1.00 59.66 71 LYS A N 1
ATOM 581 C CA . LYS A 1 71 ? -10.105 7.320 -4.139 1.00 59.66 71 LYS A CA 1
ATOM 582 C C . LYS A 1 71 ? -10.741 6.557 -2.966 1.00 59.66 71 LYS A C 1
ATOM 584 O O . LYS A 1 71 ? -11.378 5.528 -3.199 1.00 59.66 71 LYS A O 1
ATOM 589 N N . LYS A 1 72 ? -10.470 6.981 -1.730 1.00 5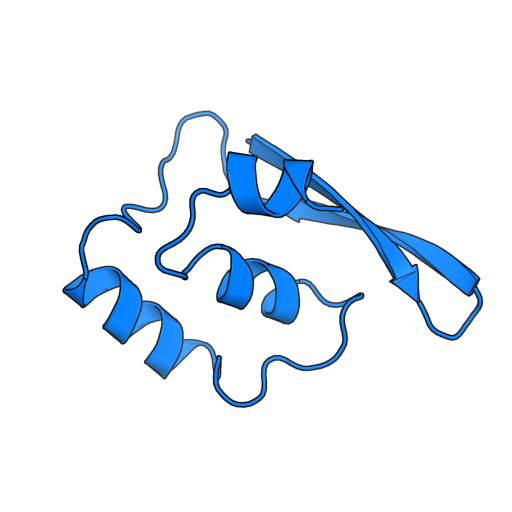3.50 72 LYS A N 1
ATOM 590 C CA . LYS A 1 72 ? -10.876 6.306 -0.497 1.00 53.50 72 LYS A CA 1
ATOM 591 C C . LYS A 1 72 ? -11.853 7.156 0.295 1.00 53.50 72 LYS A C 1
ATOM 593 O O . LYS A 1 72 ? -11.603 8.374 0.375 1.00 53.50 72 LYS A O 1
#

Nearest PDB structures (foldseek):
  1mnm-assembly1_C  TM=2.665E-01  e=3.484E+00  Saccharomyces cerevisiae

Foldseek 3Di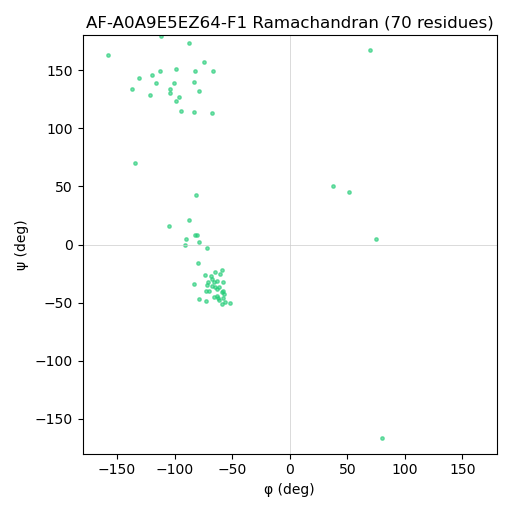:
DCDWDWDQDPVRDTAIDDDDDNPDDQPLVPVVSLVVVCVVLVLVPQDDPNDPSVVVSVCSDPDHPVVVVVVD

Mean predicted aligned error: 4.28 Å